Protein AF-A0A075I8C9-F1 (afdb_monomer)

Sequence (90 aa):
MEFSIISEMFEMMEKTTKRIELTNILVELLKTPKKIIPNVVYLLQGIIRPNFEGVELGIAEKLAIRAISKSAGLPIKKLKMIIERVVIWV

Organism: NCBI:txid1456378

Secondary structure (DSSP, 8-state):
--HHHHHHHHHHHHH---HHHHHHHHHHHHTS-TTTHHHHHHHHTT-SS-GGGT------HHHHHHHHHHHHT--HHHHHHHHHHH----

pLDDT: mean 85.61, std 11.2, range [37.03, 96.38]

Solvent-accessible surface area (backbone atoms only — not comparable to full-atom values): 5680 Å² total; per-residue (Å²): 134,64,68,67,61,56,53,52,50,50,54,54,46,74,74,51,89,50,68,68,60,46,48,52,54,48,55,59,62,65,70,47,60,80,89,52,39,65,58,54,58,27,53,76,70,76,36,87,53,63,77,91,73,71,65,70,91,81,74,52,67,74,56,52,50,50,52,50,23,64,76,71,74,43,59,60,72,62,50,50,59,49,53,74,71,58,76,82,82,128

Radius of gyration: 16.13 Å; Cα contacts (8 Å, |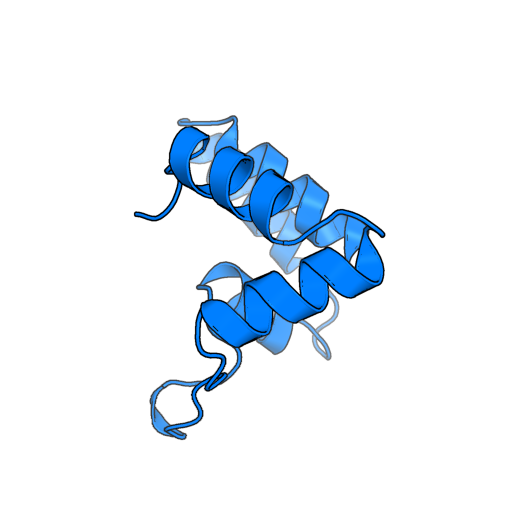Δi|>4): 35; chains: 1; bounding box: 41×30×36 Å

Mean predicted aligned error: 6.61 Å

Foldseek 3Di:
DDVVLLVVLVVVLVVDPDPVSNVVSVVVQCVDDPVCNVCSVQVVVVHRDDVVVVDDPPDDPVNVLVVCCVVVVHDSVVSVVVCVVVPPDD

InterPro domains:
  IPR012308 D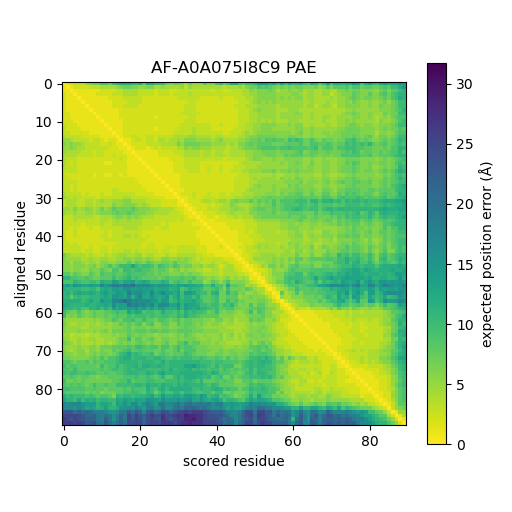NA ligase, ATP-dependent, N-terminal [PF04675] (3-80)
  IPR036599 DNA ligase, ATP-dependent, N-terminal domain superfamily [G3DSA:1.10.3260.10] (1-86)
  IPR036599 DNA ligase, ATP-dependent, N-terminal domain superfamily [SSF117018] (2-83)

Structure (mmCIF, N/CA/C/O backbone):
data_AF-A0A075I8C9-F1
#
_entry.id   AF-A0A075I8C9-F1
#
loop_
_atom_site.group_PDB
_atom_site.id
_atom_site.type_symbol
_atom_site.label_atom_id
_atom_site.label_alt_id
_atom_site.label_comp_id
_atom_site.label_asym_id
_atom_site.label_entity_id
_atom_site.label_seq_id
_atom_site.pdbx_PDB_ins_code
_a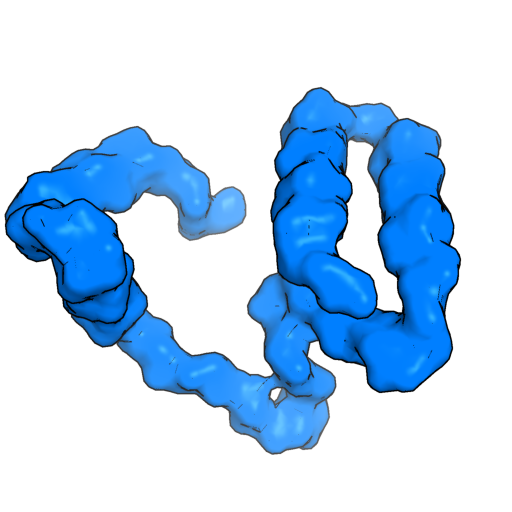tom_site.Cartn_x
_atom_site.Cartn_y
_atom_site.Cartn_z
_atom_site.occupancy
_atom_site.B_iso_or_equiv
_atom_site.auth_seq_id
_atom_site.auth_comp_id
_atom_site.auth_asym_id
_atom_site.auth_atom_id
_atom_site.pdbx_PDB_model_num
ATOM 1 N N . MET A 1 1 ? -13.970 8.175 -5.776 1.00 80.25 1 MET A N 1
ATOM 2 C CA . MET A 1 1 ? -12.903 8.260 -4.765 1.00 80.25 1 MET A CA 1
ATOM 3 C C . MET A 1 1 ? -11.615 8.482 -5.512 1.00 80.25 1 MET A C 1
ATOM 5 O O . MET A 1 1 ? -11.404 7.814 -6.519 1.00 80.25 1 MET A O 1
ATOM 9 N N . GLU A 1 2 ? -10.832 9.455 -5.077 1.00 88.19 2 GLU A N 1
ATOM 10 C CA . GLU A 1 2 ? -9.524 9.734 -5.659 1.00 88.19 2 GLU A CA 1
ATOM 11 C C . GLU A 1 2 ? -8.492 8.742 -5.122 1.00 88.19 2 GLU A C 1
ATOM 13 O O . GLU A 1 2 ? -8.609 8.268 -3.992 1.00 88.19 2 GLU A O 1
ATOM 18 N N . PHE A 1 3 ? -7.491 8.409 -5.938 1.00 88.44 3 PHE A N 1
ATOM 19 C CA . PHE A 1 3 ? -6.430 7.486 -5.531 1.00 88.44 3 PHE A CA 1
ATOM 20 C C . PHE A 1 3 ? -5.540 8.072 -4.421 1.00 88.44 3 PHE A C 1
ATOM 22 O O . PHE A 1 3 ? -5.040 7.317 -3.593 1.00 88.44 3 PHE A O 1
ATOM 29 N N . SER A 1 4 ? -5.414 9.404 -4.362 1.00 91.81 4 SER A N 1
ATOM 30 C CA . SER A 1 4 ? -4.713 10.157 -3.306 1.00 91.81 4 SER A CA 1
ATOM 31 C C . SER A 1 4 ? -5.150 9.738 -1.900 1.00 91.81 4 SER A C 1
ATOM 33 O O . SER A 1 4 ? -4.314 9.461 -1.045 1.00 91.81 4 SER A O 1
ATOM 35 N N . ILE A 1 5 ? -6.460 9.584 -1.696 1.00 90.69 5 ILE A N 1
ATOM 36 C CA . ILE A 1 5 ? -7.034 9.176 -0.409 1.00 90.69 5 ILE A CA 1
ATOM 37 C C . ILE A 1 5 ? -6.523 7.784 -0.013 1.00 90.69 5 ILE A C 1
ATOM 39 O O . ILE A 1 5 ? -6.151 7.558 1.131 1.00 90.69 5 ILE A O 1
ATOM 43 N N . ILE A 1 6 ? -6.461 6.843 -0.959 1.00 91.12 6 ILE A N 1
ATOM 44 C CA . ILE A 1 6 ? -5.978 5.482 -0.687 1.00 91.12 6 ILE A CA 1
ATOM 45 C C . ILE A 1 6 ? -4.485 5.507 -0.338 1.00 91.12 6 ILE A C 1
ATOM 47 O O . ILE A 1 6 ? -4.079 4.859 0.625 1.00 91.12 6 ILE A O 1
ATOM 51 N N . SER A 1 7 ? -3.677 6.272 -1.081 1.00 92.00 7 SER A N 1
ATOM 52 C CA . SER A 1 7 ? -2.241 6.382 -0.802 1.00 92.00 7 SER A CA 1
ATOM 53 C C . SER A 1 7 ? -1.948 6.991 0.568 1.00 92.00 7 SER A C 1
ATOM 55 O O . SER A 1 7 ? -1.080 6.487 1.273 1.00 92.00 7 SER A O 1
ATOM 57 N N . GLU A 1 8 ? -2.701 8.014 0.981 1.00 93.31 8 GLU A N 1
ATOM 58 C CA . GLU A 1 8 ? -2.559 8.619 2.311 1.00 93.31 8 GLU A CA 1
ATOM 59 C C . GLU A 1 8 ? -2.899 7.615 3.416 1.00 93.31 8 GLU A C 1
ATOM 61 O O . GLU A 1 8 ? -2.189 7.507 4.415 1.00 93.31 8 GLU A O 1
ATOM 66 N N . MET A 1 9 ? -3.952 6.818 3.223 1.00 92.62 9 MET A N 1
ATOM 67 C CA . MET A 1 9 ? -4.327 5.789 4.189 1.00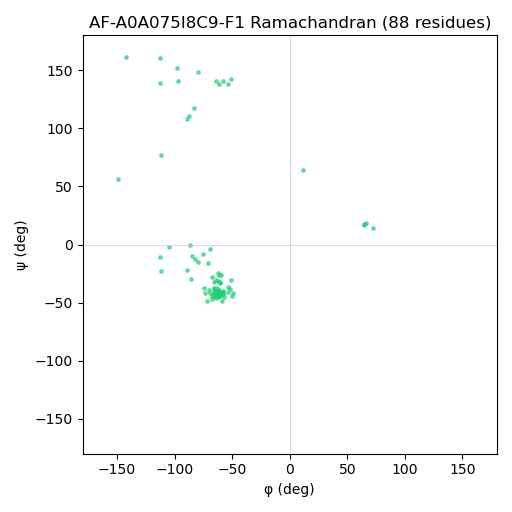 92.62 9 MET A CA 1
ATOM 68 C C . MET A 1 9 ? -3.283 4.676 4.295 1.00 92.62 9 MET A C 1
ATOM 70 O O . MET A 1 9 ? -3.012 4.219 5.404 1.00 92.62 9 MET A O 1
ATOM 74 N N . PHE A 1 10 ? -2.670 4.258 3.184 1.00 92.19 10 PHE A N 1
ATOM 75 C CA . PHE A 1 10 ? -1.567 3.290 3.212 1.00 92.19 10 PHE A CA 1
ATOM 76 C C . PHE A 1 10 ? -0.346 3.849 3.946 1.00 92.19 10 PHE A C 1
ATOM 78 O O . PHE A 1 10 ? 0.206 3.166 4.804 1.00 92.19 10 PHE A O 1
ATOM 85 N N . GLU A 1 11 ? 0.005 5.114 3.717 1.00 93.25 11 GLU A N 1
ATOM 86 C CA . GLU A 1 11 ? 1.082 5.779 4.454 1.00 93.25 11 GLU A CA 1
ATOM 87 C C . GLU A 1 11 ? 0.787 5.852 5.966 1.00 93.25 11 GLU A C 1
ATOM 89 O O . GLU A 1 11 ? 1.673 5.643 6.797 1.00 93.25 11 GLU A O 1
ATOM 94 N N . MET A 1 12 ? -0.466 6.113 6.356 1.00 93.94 12 MET A N 1
ATOM 95 C CA . MET A 1 12 ? -0.876 6.072 7.765 1.00 93.94 12 MET A CA 1
ATOM 96 C C . MET A 1 12 ? -0.761 4.663 8.362 1.00 93.94 12 MET A C 1
ATOM 98 O O . MET A 1 12 ? -0.334 4.530 9.509 1.00 93.94 12 MET A O 1
ATOM 102 N N . MET A 1 13 ? -1.123 3.621 7.603 1.00 92.94 13 MET A N 1
ATOM 103 C CA . MET A 1 13 ? -0.981 2.227 8.039 1.00 92.94 13 MET A CA 1
ATOM 104 C C .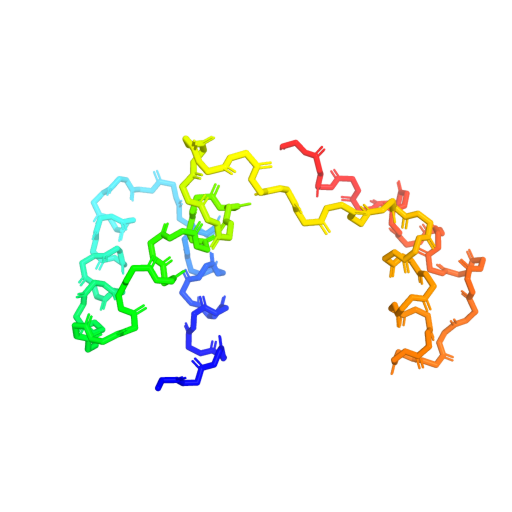 MET A 1 13 ? 0.487 1.848 8.249 1.00 92.94 13 MET A C 1
ATOM 106 O O . MET A 1 13 ? 0.795 1.213 9.251 1.00 92.94 13 MET A O 1
ATOM 110 N N . GLU A 1 14 ? 1.395 2.273 7.365 1.00 91.44 14 GLU A N 1
ATOM 111 C CA . GLU A 1 14 ? 2.837 2.011 7.497 1.00 91.44 14 GLU A CA 1
ATOM 112 C C . GLU A 1 14 ? 3.459 2.684 8.730 1.00 91.44 14 GLU A C 1
ATOM 114 O O . GLU A 1 14 ? 4.407 2.167 9.322 1.00 91.44 14 GLU A O 1
ATOM 119 N N . LYS A 1 15 ? 2.920 3.833 9.154 1.00 94.62 15 LYS A N 1
ATOM 120 C CA . LYS A 1 15 ? 3.433 4.598 10.303 1.00 94.62 15 LYS A CA 1
ATOM 121 C C . LYS A 1 15 ? 3.005 4.050 11.664 1.00 94.62 15 LYS A C 1
ATOM 123 O O . LYS A 1 15 ? 3.585 4.454 12.674 1.00 94.62 15 LYS A O 1
ATOM 128 N N . THR A 1 16 ? 2.007 3.168 11.730 1.00 92.38 16 THR A N 1
ATOM 129 C CA . THR A 1 16 ? 1.518 2.611 12.998 1.00 92.38 16 THR A CA 1
ATOM 130 C C . THR A 1 16 ? 1.805 1.120 13.119 1.00 92.38 16 THR A C 1
ATOM 132 O O . THR A 1 16 ? 1.621 0.336 12.198 1.00 92.38 16 THR A O 1
ATOM 135 N N . THR A 1 17 ? 2.209 0.699 14.314 1.00 92.62 17 THR A N 1
ATOM 136 C CA . THR A 1 17 ? 2.320 -0.719 14.693 1.00 92.62 17 THR A CA 1
ATOM 137 C C . THR A 1 17 ? 1.184 -1.152 15.624 1.00 92.62 17 THR A C 1
ATOM 139 O O . THR A 1 17 ? 1.086 -2.318 16.010 1.00 92.62 17 THR A O 1
ATOM 142 N N . LYS A 1 18 ? 0.294 -0.223 16.010 1.00 95.50 18 LYS A N 1
ATOM 143 C CA . LYS A 1 18 ? -0.795 -0.488 16.954 1.00 95.50 18 LYS A CA 1
ATOM 144 C C . LYS A 1 18 ? -1.979 -1.113 16.228 1.00 95.50 18 LYS A C 1
ATOM 146 O O . LYS A 1 18 ? -2.649 -0.471 15.425 1.00 95.50 18 LYS A O 1
ATOM 151 N N . ARG A 1 19 ? -2.325 -2.344 16.610 1.00 93.94 19 ARG A N 1
ATOM 152 C CA . ARG A 1 19 ? -3.434 -3.106 16.009 1.00 93.94 19 ARG A CA 1
ATOM 153 C C . ARG A 1 19 ? -4.773 -2.358 15.997 1.00 93.94 19 ARG A C 1
ATOM 155 O O . ARG A 1 19 ? -5.499 -2.436 15.010 1.00 93.94 19 ARG A O 1
ATOM 162 N N . ILE A 1 20 ? -5.109 -1.650 17.078 1.00 96.38 20 ILE A N 1
ATOM 163 C CA . ILE A 1 20 ? -6.375 -0.900 17.191 1.00 96.38 20 ILE A CA 1
ATOM 164 C C . ILE A 1 20 ? -6.396 0.271 16.207 1.00 96.38 20 ILE A C 1
ATOM 166 O O . ILE A 1 20 ? -7.385 0.478 15.514 1.00 96.38 20 ILE A O 1
ATOM 170 N N . GLU A 1 21 ? -5.294 1.009 16.116 1.00 94.75 21 GLU A N 1
ATOM 171 C CA . GLU A 1 21 ? -5.172 2.151 15.211 1.00 94.75 21 GLU A CA 1
ATOM 172 C C . GLU A 1 21 ? -5.250 1.702 13.752 1.00 94.75 21 GLU A C 1
ATOM 174 O O . GLU A 1 21 ? -6.047 2.236 12.988 1.00 94.75 21 GLU A O 1
ATOM 179 N N . LEU A 1 22 ? -4.532 0.634 13.400 1.00 94.50 22 LEU A N 1
ATOM 180 C CA . LEU A 1 22 ? -4.601 0.025 12.074 1.00 94.50 22 LEU A CA 1
ATOM 181 C C . LEU A 1 22 ? -6.0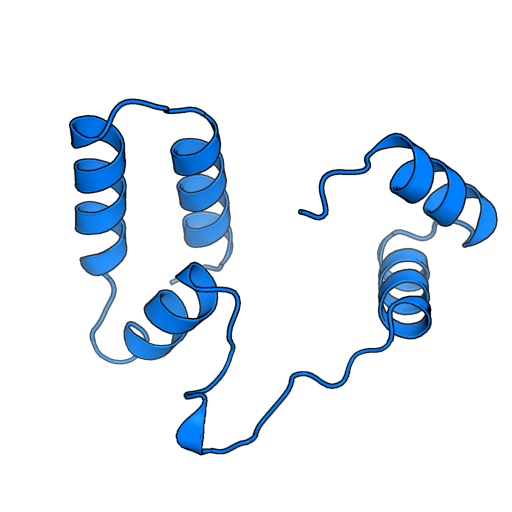24 -0.443 11.732 1.00 94.50 22 LEU A C 1
ATOM 183 O O . LEU A 1 22 ? -6.507 -0.219 10.624 1.00 94.50 22 LEU A O 1
ATOM 187 N N . THR A 1 23 ? -6.735 -1.028 12.702 1.00 94.25 23 THR A N 1
ATOM 188 C CA . THR A 1 23 ? -8.145 -1.419 12.532 1.00 94.25 23 THR A CA 1
ATOM 189 C C . THR A 1 23 ? -9.033 -0.203 12.270 1.00 94.25 23 THR A C 1
ATOM 191 O O . THR A 1 23 ? -9.888 -0.259 11.391 1.00 94.25 23 THR A O 1
ATOM 194 N N . ASN A 1 24 ? -8.819 0.912 12.973 1.00 95.69 24 ASN A N 1
ATOM 195 C CA . ASN A 1 24 ? -9.584 2.139 12.750 1.00 95.69 24 ASN A CA 1
ATOM 196 C C . ASN A 1 24 ? -9.353 2.704 11.343 1.00 95.69 24 ASN A C 1
ATOM 198 O O . ASN A 1 24 ? -10.317 3.076 10.675 1.00 95.69 24 ASN A O 1
ATOM 202 N N . ILE A 1 25 ? -8.102 2.708 10.868 1.00 94.62 25 ILE A N 1
ATOM 203 C CA . ILE A 1 25 ? -7.771 3.140 9.502 1.00 94.62 25 ILE A CA 1
ATOM 204 C C . ILE A 1 25 ? -8.463 2.224 8.478 1.00 94.62 25 ILE A C 1
ATOM 206 O O . ILE A 1 25 ? -9.077 2.709 7.530 1.00 94.62 25 ILE A O 1
ATOM 210 N N . LEU A 1 26 ? -8.443 0.903 8.684 1.00 92.88 26 LEU A N 1
ATOM 211 C CA . LEU A 1 26 ? -9.141 -0.051 7.813 1.00 92.88 26 LEU A CA 1
ATOM 212 C C . LEU A 1 26 ? -10.657 0.173 7.781 1.00 92.88 26 LEU A C 1
ATOM 214 O O . LEU A 1 26 ? -11.256 0.153 6.708 1.00 92.88 26 LEU A O 1
ATOM 218 N N . VAL A 1 27 ? -11.287 0.392 8.937 1.00 94.38 27 VAL A N 1
ATOM 219 C CA . VAL A 1 27 ? -12.729 0.666 9.015 1.00 94.38 27 VAL A CA 1
ATOM 220 C C . VAL A 1 27 ? -13.079 1.926 8.229 1.00 94.38 27 VAL A C 1
ATOM 222 O O . VAL A 1 27 ? -14.072 1.929 7.502 1.00 94.38 27 VAL A O 1
ATOM 225 N N . GLU A 1 28 ? -12.255 2.970 8.325 1.00 93.06 28 GLU A N 1
ATOM 226 C CA . GLU A 1 28 ? -12.454 4.198 7.559 1.00 93.06 28 GLU A CA 1
ATOM 227 C C . GLU A 1 28 ? -12.326 3.946 6.049 1.00 93.06 28 GLU A C 1
ATOM 229 O O . GLU A 1 28 ? -13.176 4.387 5.276 1.00 93.06 28 GLU A O 1
ATOM 234 N N . LEU A 1 29 ? -11.344 3.140 5.628 1.00 91.94 29 LEU A N 1
ATOM 235 C CA . LEU A 1 29 ? -11.131 2.800 4.219 1.00 91.94 29 LEU A CA 1
ATOM 236 C C . LEU A 1 29 ? -12.335 2.033 3.659 1.00 91.94 29 LEU A C 1
ATOM 238 O O . LEU A 1 29 ? -12.751 2.245 2.521 1.00 91.94 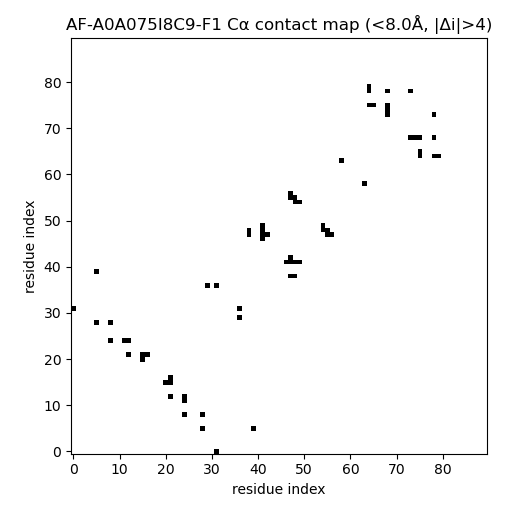29 LEU A O 1
ATOM 242 N N . LEU A 1 30 ? -12.940 1.159 4.462 1.00 90.62 30 LEU A N 1
ATOM 243 C CA . LEU A 1 30 ? -14.085 0.341 4.062 1.00 90.62 30 LEU A CA 1
ATOM 244 C C . LEU A 1 30 ? -15.415 1.111 3.998 1.00 90.62 30 LEU A C 1
ATOM 246 O O . LEU A 1 30 ? -16.379 0.583 3.447 1.00 90.62 30 LEU A O 1
ATOM 250 N N . LYS A 1 31 ? -15.483 2.374 4.448 1.00 91.19 31 LYS A N 1
ATOM 251 C CA . LYS A 1 31 ? -16.646 3.260 4.196 1.00 91.19 31 LYS A CA 1
ATOM 252 C C . LYS A 1 31 ? -16.786 3.676 2.726 1.00 91.19 31 LYS A C 1
ATOM 254 O O . LYS A 1 31 ? -17.750 4.339 2.341 1.00 91.19 31 LYS A O 1
ATOM 259 N N . THR A 1 32 ? -15.830 3.275 1.898 1.00 89.75 32 THR A N 1
ATOM 260 C CA . THR A 1 32 ? -15.820 3.443 0.450 1.00 89.75 32 THR A CA 1
ATOM 261 C C . THR A 1 32 ? -17.122 2.949 -0.221 1.00 89.75 32 THR A C 1
ATOM 263 O O . THR A 1 32 ? -17.666 1.907 0.155 1.00 89.75 32 THR A O 1
ATOM 266 N N . PRO A 1 33 ? -17.625 3.631 -1.274 1.00 90.88 33 PRO A N 1
ATOM 267 C CA . PRO A 1 33 ? -18.817 3.205 -2.006 1.00 90.88 33 PRO A CA 1
ATOM 268 C C . PRO A 1 33 ? -18.753 1.754 -2.510 1.00 90.88 33 PRO A C 1
ATOM 270 O O . PRO A 1 33 ? -17.767 1.331 -3.118 1.00 90.88 33 PRO A O 1
ATOM 273 N N . LYS A 1 34 ? -19.869 1.022 -2.379 1.00 89.38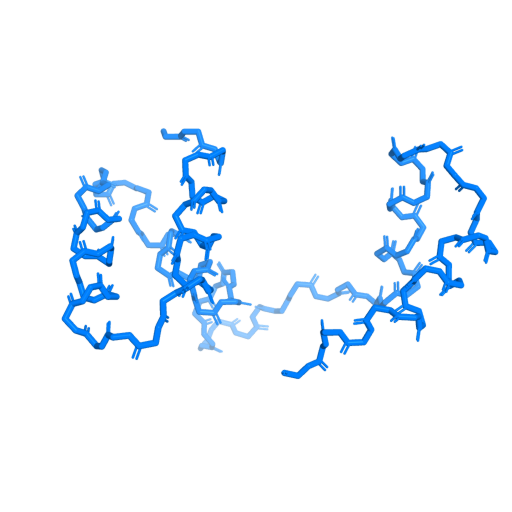 34 LYS A N 1
ATOM 274 C CA . LYS A 1 34 ? -19.996 -0.403 -2.760 1.00 89.38 34 LYS A CA 1
ATOM 275 C C . LYS A 1 34 ? -19.521 -0.734 -4.179 1.00 89.38 34 LYS A C 1
ATOM 277 O O . LYS A 1 34 ? -19.054 -1.836 -4.425 1.00 89.38 34 LYS A O 1
ATOM 282 N N . LYS A 1 35 ? -19.630 0.209 -5.119 1.00 91.69 35 LYS A N 1
ATOM 283 C CA . LYS A 1 35 ? -19.212 0.002 -6.514 1.00 91.69 35 LYS A CA 1
ATOM 284 C C . LYS A 1 35 ? -17.698 -0.189 -6.663 1.00 91.69 35 LYS A C 1
ATOM 286 O O . LYS A 1 35 ? -17.270 -0.884 -7.574 1.00 91.69 35 LYS A O 1
ATOM 291 N N . ILE A 1 36 ? -16.900 0.450 -5.807 1.00 90.94 36 ILE A N 1
ATOM 292 C CA . ILE A 1 36 ? -15.434 0.465 -5.926 1.00 90.94 36 ILE A CA 1
ATOM 293 C C . ILE A 1 36 ? -14.738 -0.302 -4.796 1.00 90.94 36 ILE A C 1
ATOM 295 O O . ILE A 1 36 ? -13.547 -0.578 -4.908 1.00 90.94 36 ILE A O 1
ATOM 299 N N . ILE A 1 37 ? -15.474 -0.696 -3.748 1.00 91.06 37 ILE A N 1
ATOM 300 C CA . ILE A 1 37 ? -14.925 -1.434 -2.606 1.00 91.06 37 ILE A CA 1
ATOM 301 C C . ILE A 1 37 ? -14.162 -2.717 -2.986 1.00 91.06 37 ILE A C 1
ATOM 303 O O . ILE A 1 37 ? -13.119 -2.942 -2.377 1.00 91.06 37 ILE A O 1
ATOM 307 N N . PRO A 1 38 ? -14.552 -3.518 -4.010 1.00 89.88 38 PRO A N 1
ATOM 308 C CA . PRO A 1 38 ? -13.777 -4.707 -4.367 1.00 89.88 38 PRO A CA 1
ATOM 309 C C . PRO A 1 38 ? -12.366 -4.339 -4.833 1.00 89.88 38 PRO A C 1
ATOM 311 O O . PRO A 1 38 ? -11.393 -4.943 -4.398 1.00 89.88 38 PRO A O 1
ATOM 314 N N . ASN A 1 39 ? -12.239 -3.285 -5.646 1.00 89.38 39 ASN A N 1
ATOM 315 C CA . ASN A 1 39 ? -10.945 -2.822 -6.147 1.00 89.38 39 ASN A CA 1
ATOM 316 C C . ASN A 1 39 ? -10.055 -2.310 -5.010 1.00 89.38 39 ASN A C 1
ATOM 318 O O . ASN A 1 39 ? -8.861 -2.581 -5.009 1.00 89.38 39 ASN A O 1
ATOM 322 N N . VAL A 1 40 ? -10.632 -1.595 -4.039 1.00 90.94 40 VAL A N 1
ATOM 323 C CA . VAL A 1 40 ? -9.890 -1.104 -2.867 1.00 90.94 40 VAL A CA 1
ATOM 324 C C . VAL A 1 40 ? -9.382 -2.265 -2.012 1.00 90.94 40 VAL A C 1
ATOM 326 O O . VAL A 1 40 ? -8.228 -2.260 -1.599 1.00 90.94 40 VAL A O 1
ATOM 329 N N . VAL A 1 41 ? -10.212 -3.289 -1.800 1.00 91.06 41 VAL A N 1
ATOM 330 C CA . VAL A 1 41 ? -9.838 -4.488 -1.036 1.00 91.06 41 VAL A CA 1
ATOM 331 C C . VAL A 1 41 ? -8.749 -5.299 -1.743 1.00 91.06 41 VAL A C 1
ATOM 333 O O . VAL A 1 41 ? -7.859 -5.822 -1.074 1.00 91.06 41 VAL A O 1
ATOM 336 N N . TYR A 1 42 ? -8.786 -5.399 -3.074 1.00 90.19 42 TYR A N 1
ATOM 337 C CA . TYR A 1 42 ? -7.714 -6.048 -3.833 1.00 90.19 42 TYR A CA 1
ATOM 338 C C . TYR A 1 42 ? -6.413 -5.244 -3.767 1.00 90.19 42 TYR A C 1
ATOM 340 O O . TYR A 1 42 ? -5.376 -5.811 -3.426 1.00 90.19 42 TYR A O 1
ATOM 348 N N . LEU A 1 43 ? -6.477 -3.924 -3.975 1.00 89.88 43 LEU A N 1
ATOM 349 C CA . LEU A 1 43 ? -5.313 -3.039 -3.872 1.00 89.88 43 LEU A CA 1
ATOM 350 C C . LEU A 1 43 ? -4.651 -3.109 -2.492 1.00 89.88 43 LEU A C 1
ATOM 352 O O . LEU A 1 43 ? -3.429 -3.160 -2.417 1.00 89.88 43 LEU A O 1
ATOM 356 N N . LEU A 1 44 ? -5.443 -3.176 -1.416 1.00 89.94 44 LEU A N 1
ATOM 357 C CA . LEU A 1 44 ? -4.941 -3.351 -0.049 1.00 89.94 44 LEU A CA 1
ATOM 358 C C . LEU A 1 44 ? -4.149 -4.658 0.130 1.00 89.94 44 LEU A C 1
ATOM 360 O O . LEU A 1 44 ? -3.211 -4.716 0.914 1.00 89.94 44 LEU A O 1
ATOM 364 N N . GLN A 1 45 ? -4.511 -5.707 -0.604 1.00 87.50 45 GLN A N 1
ATOM 365 C CA . GLN A 1 45 ? -3.805 -6.990 -0.600 1.00 87.50 45 GLN A CA 1
ATOM 366 C C . GLN A 1 45 ? -2.634 -7.036 -1.597 1.00 87.50 45 GLN A C 1
ATOM 368 O O . GLN A 1 45 ? -1.980 -8.069 -1.713 1.00 87.50 45 GLN A O 1
ATOM 373 N N . GLY A 1 46 ? -2.384 -5.960 -2.350 1.00 86.25 46 GLY A N 1
ATOM 374 C CA . GLY A 1 46 ? -1.372 -5.934 -3.408 1.00 86.25 46 GLY A CA 1
ATOM 375 C C . GLY A 1 46 ? -1.749 -6.734 -4.661 1.00 86.25 46 GLY A C 1
ATOM 376 O O . GLY A 1 46 ? -0.896 -6.984 -5.509 1.00 86.25 46 GLY A O 1
ATOM 377 N N . ILE A 1 47 ? -3.019 -7.125 -4.803 1.00 85.50 47 ILE A N 1
ATOM 378 C CA . ILE A 1 47 ? -3.542 -7.848 -5.969 1.00 85.50 47 ILE A CA 1
ATOM 379 C C . ILE A 1 47 ? -4.529 -6.966 -6.737 1.00 85.50 47 ILE A C 1
ATOM 381 O O . ILE A 1 47 ? -5.042 -5.975 -6.231 1.00 85.50 47 ILE A O 1
ATOM 385 N N . ILE A 1 48 ? -4.793 -7.289 -8.000 1.00 83.81 48 ILE A N 1
ATOM 386 C CA . ILE A 1 48 ? -5.691 -6.482 -8.856 1.00 83.81 48 ILE A CA 1
ATOM 387 C C . ILE A 1 48 ? -6.979 -7.242 -9.177 1.00 83.81 48 ILE A C 1
ATOM 389 O O . ILE A 1 48 ? -8.017 -6.646 -9.472 1.00 83.81 48 ILE A O 1
ATOM 393 N N . ARG A 1 49 ? -6.920 -8.569 -9.093 1.00 80.75 49 ARG A N 1
ATOM 394 C CA . ARG A 1 49 ? -8.017 -9.493 -9.354 1.00 80.75 49 ARG A CA 1
ATOM 395 C C . ARG A 1 49 ? -7.964 -10.652 -8.359 1.00 80.75 49 ARG A C 1
ATOM 397 O O . ARG A 1 49 ? -6.916 -10.880 -7.754 1.00 80.75 49 ARG A O 1
ATOM 404 N N . PRO A 1 50 ? -9.076 -11.380 -8.181 1.00 82.12 50 PRO A N 1
ATOM 405 C CA . PRO A 1 50 ? -9.067 -12.613 -7.412 1.00 82.12 50 PRO A CA 1
ATOM 406 C C . PRO A 1 50 ? -8.082 -13.645 -7.978 1.00 82.12 50 PRO A C 1
ATOM 408 O O . PRO A 1 50 ? -8.036 -13.870 -9.187 1.00 82.12 50 PRO A O 1
ATOM 411 N N . ASN A 1 51 ? -7.380 -14.359 -7.096 1.00 76.88 51 ASN A N 1
ATOM 412 C CA . ASN A 1 51 ? -6.392 -15.374 -7.488 1.00 76.88 51 ASN A CA 1
ATOM 413 C C . ASN A 1 51 ? -6.982 -16.517 -8.336 1.00 76.88 51 ASN A C 1
ATOM 415 O O . ASN A 1 51 ? -6.269 -17.120 -9.131 1.00 76.88 51 ASN A O 1
ATOM 419 N N . PHE A 1 52 ? -8.280 -16.814 -8.198 1.00 81.62 52 PHE A N 1
ATOM 420 C CA . PHE A 1 52 ? -8.936 -17.872 -8.975 1.00 81.62 52 PHE A CA 1
ATOM 421 C C . PHE A 1 52 ? -9.118 -17.519 -10.460 1.00 81.62 52 PHE A C 1
ATOM 423 O O . PHE A 1 52 ? -9.375 -18.413 -11.260 1.00 81.62 52 PHE A O 1
ATOM 430 N N . GLU A 1 53 ? -8.992 -16.243 -10.841 1.00 79.62 53 GLU A N 1
ATOM 431 C CA . GLU A 1 53 ? -9.071 -15.815 -12.244 1.00 79.62 53 GLU A CA 1
ATOM 432 C C . GLU A 1 53 ? -7.734 -15.995 -12.983 1.00 79.62 53 GLU A C 1
ATOM 434 O O . GLU A 1 53 ? -7.697 -15.889 -14.206 1.00 79.62 53 GLU A O 1
ATOM 439 N N . GLY A 1 54 ? -6.633 -16.259 -12.265 1.00 70.06 54 GLY A N 1
ATOM 440 C CA . GLY A 1 54 ? -5.302 -16.437 -12.859 1.00 70.06 54 GLY A CA 1
ATOM 441 C C . GLY A 1 54 ? -4.739 -15.182 -13.541 1.00 70.06 54 GLY A C 1
ATOM 442 O O . GLY A 1 54 ? -3.816 -15.281 -14.345 1.00 70.06 54 GLY A O 1
ATOM 443 N N . VAL A 1 55 ? -5.302 -14.001 -13.257 1.00 73.38 55 VAL A N 1
ATOM 444 C CA . VAL A 1 55 ? -4.874 -12.730 -13.852 1.00 73.38 55 VAL A CA 1
ATOM 445 C C . VAL A 1 55 ? -3.775 -12.107 -12.999 1.00 73.38 55 VAL A C 1
ATOM 447 O O . VAL A 1 55 ? -4.036 -11.562 -11.927 1.00 73.38 55 VAL A O 1
ATOM 450 N N . GLU A 1 56 ? -2.551 -12.129 -13.515 1.00 71.00 56 GLU A N 1
ATOM 451 C CA . GLU A 1 56 ? -1.426 -11.378 -12.962 1.00 71.00 56 GLU A CA 1
ATOM 452 C C . GLU A 1 56 ? -1.220 -10.065 -13.723 1.00 71.00 56 GLU A C 1
ATOM 454 O O . GLU A 1 56 ? -1.510 -9.958 -14.915 1.00 71.00 56 GLU A O 1
ATOM 459 N N . LEU A 1 57 ? -0.671 -9.050 -13.047 1.00 71.00 57 LEU A N 1
ATOM 460 C CA . LEU A 1 57 ? -0.347 -7.766 -13.679 1.00 71.00 57 LEU A CA 1
ATOM 461 C C . LEU A 1 57 ? 0.696 -7.926 -14.805 1.00 71.00 57 LEU A C 1
ATOM 463 O O . LEU A 1 57 ? 0.733 -7.115 -15.727 1.00 71.00 57 LEU A O 1
ATOM 467 N N . GLY A 1 58 ? 1.543 -8.964 -14.738 1.00 72.50 58 GLY A N 1
ATOM 468 C CA . GLY A 1 58 ? 2.475 -9.339 -15.807 1.00 72.50 58 GLY A CA 1
ATOM 469 C C . GLY A 1 58 ? 3.564 -8.302 -16.113 1.00 72.50 58 GLY A C 1
ATOM 470 O O . GLY A 1 58 ? 4.177 -8.341 -17.180 1.00 72.50 58 GLY A O 1
ATOM 471 N N . ILE A 1 59 ? 3.816 -7.348 -15.210 1.00 78.00 59 ILE A N 1
ATOM 472 C CA . ILE A 1 59 ? 4.824 -6.303 -15.415 1.00 78.00 59 ILE A CA 1
ATOM 473 C C . ILE A 1 59 ? 6.183 -6.808 -14.938 1.00 78.00 59 ILE A C 1
ATOM 475 O O . ILE A 1 59 ? 6.439 -6.929 -13.743 1.00 78.00 59 ILE A O 1
ATOM 479 N N . ALA A 1 60 ? 7.094 -7.034 -15.884 1.00 82.62 60 ALA A N 1
ATOM 480 C CA . ALA A 1 60 ? 8.497 -7.254 -15.561 1.00 82.62 60 ALA A CA 1
ATOM 481 C C . ALA A 1 60 ? 9.106 -5.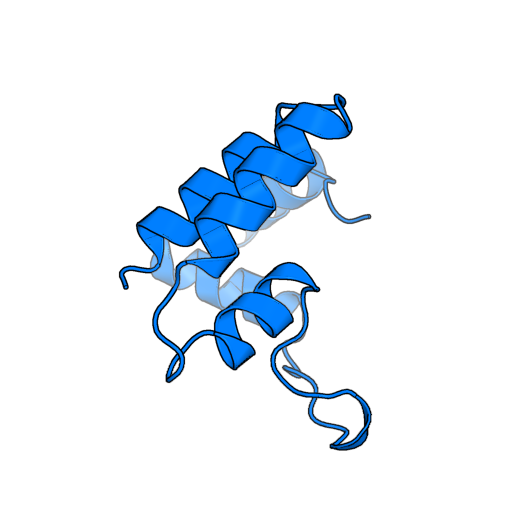991 -14.924 1.00 82.62 60 ALA A C 1
ATOM 483 O O . ALA A 1 60 ? 8.884 -4.879 -15.406 1.00 82.62 60 ALA A O 1
ATOM 484 N N . GLU A 1 61 ? 9.962 -6.157 -13.917 1.00 79.12 61 GLU A N 1
ATOM 485 C CA . GLU A 1 61 ? 10.633 -5.059 -13.201 1.00 79.12 61 GLU A CA 1
ATOM 486 C C . GLU A 1 61 ? 11.286 -4.034 -14.154 1.00 79.12 61 GLU A C 1
ATOM 488 O O . GLU A 1 61 ? 11.126 -2.821 -14.017 1.00 79.12 61 GLU A O 1
ATOM 493 N N . LYS A 1 62 ? 11.943 -4.511 -15.223 1.00 83.88 62 LYS A N 1
ATOM 494 C CA . LYS A 1 62 ? 12.550 -3.647 -16.253 1.00 83.88 62 LYS A CA 1
ATOM 495 C C . LYS A 1 62 ? 11.532 -2.754 -16.974 1.00 83.88 62 LYS A C 1
ATOM 497 O O . LYS A 1 62 ? 11.894 -1.650 -17.383 1.00 83.88 62 LYS A O 1
ATOM 502 N N . LEU A 1 63 ? 10.297 -3.220 -17.169 1.00 86.62 63 LEU A N 1
ATOM 503 C CA . LEU A 1 63 ? 9.220 -2.431 -17.773 1.00 86.62 63 LEU A CA 1
ATOM 504 C C . LEU A 1 63 ? 8.708 -1.372 -16.794 1.00 86.62 63 LEU A C 1
ATOM 506 O O . LEU A 1 63 ? 8.556 -0.221 -17.202 1.00 86.62 63 LEU A O 1
ATOM 510 N N . ALA A 1 64 ? 8.545 -1.719 -15.514 1.00 86.06 64 ALA A N 1
ATOM 511 C CA . ALA A 1 64 ? 8.173 -0.763 -14.469 1.00 86.06 64 ALA A CA 1
ATOM 512 C C . ALA A 1 64 ? 9.202 0.375 -14.353 1.00 86.06 64 ALA A C 1
ATOM 514 O O . ALA A 1 64 ? 8.849 1.550 -14.439 1.00 86.06 64 ALA A O 1
ATOM 515 N N . ILE A 1 65 ? 10.495 0.040 -14.284 1.00 87.62 65 ILE A N 1
ATOM 516 C CA . ILE A 1 65 ? 11.600 1.015 -14.234 1.00 87.62 65 ILE A CA 1
ATOM 517 C C . ILE A 1 65 ? 11.576 1.944 -15.457 1.00 87.62 65 ILE A C 1
ATOM 519 O O . ILE A 1 65 ? 11.775 3.153 -15.328 1.00 87.62 65 ILE A O 1
ATOM 523 N N . ARG A 1 66 ? 11.326 1.408 -16.659 1.00 88.94 66 ARG A N 1
ATOM 524 C CA . ARG A 1 66 ? 11.218 2.223 -17.883 1.00 88.94 66 ARG A CA 1
ATOM 525 C C . ARG A 1 66 ? 10.016 3.164 -17.844 1.00 88.94 66 ARG A C 1
ATOM 527 O O . ARG A 1 66 ? 10.154 4.314 -18.252 1.00 88.94 66 ARG A O 1
ATOM 534 N N . ALA A 1 67 ? 8.868 2.700 -17.354 1.00 89.50 67 ALA A N 1
ATOM 535 C CA . ALA A 1 67 ? 7.671 3.524 -17.219 1.00 89.50 67 ALA A CA 1
ATOM 536 C C . ALA A 1 67 ? 7.900 4.688 -16.242 1.00 89.50 67 ALA A C 1
ATOM 538 O O . ALA A 1 67 ? 7.623 5.833 -16.593 1.00 89.50 67 ALA A O 1
ATOM 539 N N . ILE A 1 68 ? 8.500 4.412 -15.078 1.00 89.44 68 ILE A N 1
ATOM 540 C CA . ILE A 1 68 ? 8.844 5.428 -14.071 1.00 89.44 68 ILE A CA 1
ATOM 541 C C . ILE A 1 68 ? 9.884 6.413 -14.617 1.00 89.44 68 ILE A C 1
ATOM 543 O O . ILE A 1 68 ? 9.751 7.620 -14.454 1.00 89.44 68 ILE A O 1
ATOM 547 N N . SER A 1 69 ? 10.916 5.921 -15.308 1.00 91.88 69 SER A N 1
ATOM 548 C CA . SER A 1 69 ? 11.925 6.776 -15.948 1.00 91.88 69 SER A CA 1
ATOM 549 C C . SER A 1 69 ? 11.289 7.749 -16.944 1.00 91.88 69 SER A C 1
ATOM 551 O O . SER A 1 69 ? 11.638 8.930 -16.957 1.00 91.88 69 SER A O 1
ATOM 553 N N . LYS A 1 70 ? 10.314 7.276 -17.731 1.00 92.50 70 LYS A N 1
ATOM 554 C CA . LYS A 1 70 ? 9.584 8.097 -18.700 1.00 92.50 70 LYS A CA 1
ATOM 555 C C . LYS A 1 70 ? 8.671 9.126 -18.027 1.00 92.50 70 LYS A C 1
ATOM 557 O O . LYS A 1 70 ? 8.626 10.256 -18.498 1.00 92.50 70 LYS A O 1
ATOM 562 N N . SER A 1 71 ? 7.958 8.761 -16.960 1.00 91.75 71 SER A N 1
ATOM 563 C CA . SER A 1 71 ? 7.044 9.681 -16.266 1.00 91.75 71 SER A CA 1
ATOM 564 C C . SER A 1 71 ? 7.777 10.720 -15.414 1.00 91.75 71 SER A C 1
ATOM 566 O O . SER A 1 71 ? 7.371 11.876 -15.387 1.00 91.75 71 SER A O 1
ATOM 568 N N . ALA A 1 72 ? 8.876 10.335 -14.760 1.00 89.81 72 ALA A N 1
ATOM 569 C CA . ALA A 1 72 ? 9.669 11.216 -13.903 1.00 89.81 72 ALA A CA 1
ATOM 570 C C . ALA A 1 72 ? 10.720 12.045 -14.667 1.00 89.81 72 ALA A C 1
ATOM 572 O O . ALA A 1 72 ? 11.362 12.911 -14.076 1.00 89.81 72 ALA A O 1
ATOM 573 N N . GLY A 1 73 ? 10.961 11.752 -15.952 1.00 90.19 73 GLY A N 1
ATOM 574 C CA . GLY A 1 73 ? 12.006 12.404 -16.753 1.00 90.19 73 GLY A CA 1
ATOM 575 C C . GLY A 1 73 ? 13.436 12.095 -16.286 1.00 90.19 73 GLY A C 1
ATOM 576 O O . GLY A 1 73 ? 14.374 12.819 -16.616 1.00 90.19 73 GLY A O 1
ATOM 577 N N . LEU A 1 74 ? 13.623 11.032 -15.497 1.00 90.38 74 LEU A N 1
ATOM 578 C CA . LEU A 1 74 ? 14.915 10.662 -14.921 1.00 90.38 74 LEU A CA 1
ATOM 579 C C . LEU A 1 74 ? 15.613 9.586 -15.762 1.00 90.38 74 LEU A C 1
ATOM 581 O O . LEU A 1 74 ? 14.963 8.627 -16.181 1.00 90.38 74 LEU A O 1
ATOM 585 N N . PRO A 1 75 ? 16.946 9.649 -15.945 1.00 91.06 75 PRO A N 1
ATOM 586 C CA . PRO A 1 75 ? 17.687 8.581 -16.607 1.00 91.06 75 PRO A CA 1
ATOM 587 C C . PRO A 1 75 ? 17.577 7.251 -15.849 1.00 91.06 75 PRO A C 1
ATOM 589 O O . PRO A 1 75 ? 17.762 7.206 -14.630 1.00 91.06 75 PRO A O 1
ATOM 592 N N . ILE A 1 76 ? 17.396 6.148 -16.582 1.00 88.62 76 ILE A N 1
ATOM 593 C CA . ILE A 1 76 ? 17.267 4.784 -16.027 1.00 88.62 76 ILE A CA 1
ATOM 594 C C . ILE A 1 76 ? 18.419 4.436 -15.069 1.00 88.62 76 ILE A C 1
ATOM 596 O O . ILE A 1 76 ? 18.192 3.808 -14.039 1.00 88.62 76 ILE A O 1
ATOM 600 N N . LYS A 1 77 ? 19.653 4.868 -15.370 1.00 88.81 77 LYS A N 1
ATOM 601 C CA . LYS A 1 77 ? 20.833 4.627 -14.519 1.00 88.81 77 LYS A CA 1
ATOM 602 C C . LYS A 1 77 ? 20.679 5.244 -13.124 1.00 88.81 77 LYS A C 1
ATOM 604 O O . LYS A 1 77 ? 21.007 4.601 -12.134 1.00 88.81 77 LYS A O 1
ATOM 609 N N . LYS A 1 78 ? 20.154 6.473 -13.049 1.00 86.81 78 LYS A N 1
ATOM 610 C CA . LYS A 1 78 ? 19.907 7.166 -11.778 1.00 86.81 78 LYS A CA 1
ATOM 611 C C . LYS A 1 78 ? 18.755 6.511 -11.019 1.00 86.81 78 LYS A C 1
ATOM 613 O O . LYS A 1 78 ? 18.852 6.350 -9.810 1.00 86.81 78 LYS A O 1
ATOM 618 N N . LEU A 1 79 ? 17.704 6.093 -11.729 1.00 85.88 79 LEU A N 1
ATOM 619 C CA . LEU A 1 79 ? 16.556 5.421 -11.122 1.00 85.88 79 LEU A CA 1
ATOM 620 C C . LEU A 1 79 ? 16.935 4.064 -10.512 1.00 85.88 79 LEU A C 1
ATOM 622 O O . LEU A 1 79 ? 16.570 3.793 -9.376 1.00 85.88 79 LEU A O 1
ATOM 626 N N . LYS A 1 80 ? 17.727 3.249 -11.220 1.00 84.25 80 LYS A N 1
ATOM 627 C CA . LYS A 1 80 ? 18.244 1.979 -10.685 1.00 84.25 80 LYS A CA 1
ATOM 628 C C . LYS A 1 80 ? 19.028 2.171 -9.392 1.00 84.25 80 LYS A C 1
ATOM 630 O O . LYS A 1 80 ? 18.762 1.482 -8.420 1.00 84.25 80 LYS A O 1
ATOM 635 N N . MET A 1 81 ? 19.912 3.168 -9.360 1.00 85.06 81 MET A N 1
ATOM 636 C CA . MET A 1 81 ? 20.691 3.491 -8.164 1.00 85.06 81 MET A CA 1
ATOM 637 C C . MET A 1 81 ? 19.808 3.916 -6.978 1.00 85.06 81 MET A C 1
ATOM 639 O O . MET A 1 81 ? 20.174 3.687 -5.833 1.00 85.06 81 MET A O 1
ATOM 643 N N . ILE A 1 82 ? 18.661 4.557 -7.226 1.00 83.44 82 ILE A N 1
ATOM 644 C CA . ILE A 1 82 ? 17.698 4.897 -6.168 1.00 83.44 82 ILE A CA 1
ATOM 645 C C . ILE A 1 82 ? 16.997 3.628 -5.674 1.00 83.44 82 ILE A C 1
ATOM 647 O O . ILE A 1 82 ? 16.966 3.393 -4.473 1.00 83.44 82 ILE A O 1
ATOM 651 N N . ILE A 1 83 ? 16.493 2.790 -6.582 1.00 80.81 83 ILE A N 1
ATOM 652 C CA . ILE A 1 83 ? 15.772 1.554 -6.235 1.00 80.81 83 ILE A CA 1
ATOM 653 C C . ILE A 1 83 ? 16.670 0.591 -5.440 1.00 80.81 83 ILE A C 1
ATOM 655 O O . ILE A 1 83 ? 16.256 0.095 -4.396 1.00 80.81 83 ILE A O 1
ATOM 659 N N . GLU A 1 84 ? 17.924 0.406 -5.864 1.00 77.31 84 GLU A N 1
ATOM 660 C CA . GLU A 1 84 ? 18.922 -0.424 -5.167 1.00 77.31 84 GLU A CA 1
ATOM 661 C C . GLU A 1 84 ? 19.262 0.083 -3.758 1.00 77.31 84 GLU A C 1
ATOM 663 O O . GLU A 1 84 ? 19.695 -0.694 -2.915 1.00 77.31 84 GLU A O 1
ATOM 668 N N . ARG A 1 85 ? 19.081 1.381 -3.483 1.00 69.62 85 ARG A N 1
ATOM 669 C CA . ARG A 1 85 ? 19.317 1.970 -2.153 1.00 69.62 85 ARG A CA 1
ATOM 670 C C . ARG A 1 85 ? 18.090 1.930 -1.257 1.00 69.62 85 ARG A C 1
ATOM 672 O O . ARG A 1 85 ? 18.240 2.051 -0.047 1.00 69.62 85 ARG A O 1
ATOM 679 N N . VAL A 1 86 ? 16.902 1.824 -1.846 1.00 65.75 86 VAL A N 1
ATOM 680 C CA . VAL A 1 86 ? 15.644 1.898 -1.108 1.00 65.75 86 VAL A CA 1
ATOM 681 C C . VAL A 1 86 ? 15.241 0.542 -0.547 1.00 65.75 86 VAL A C 1
ATOM 683 O O . VAL A 1 86 ? 14.623 0.577 0.499 1.00 65.75 86 VAL A O 1
ATOM 686 N N . VAL A 1 87 ? 15.600 -0.597 -1.174 1.00 48.84 87 VAL A N 1
ATOM 687 C CA . VAL A 1 87 ? 15.240 -1.992 -0.786 1.00 48.84 87 VAL A CA 1
ATOM 688 C C . VAL A 1 87 ? 14.151 -2.071 0.300 1.00 48.84 87 VAL A C 1
ATOM 690 O O . VAL A 1 87 ? 14.370 -2.531 1.415 1.00 48.84 87 VAL A O 1
ATOM 693 N N . ILE A 1 88 ? 12.964 -1.583 -0.054 1.00 49.34 88 ILE A N 1
ATOM 694 C CA . ILE A 1 88 ? 11.692 -1.876 0.601 1.00 49.34 88 ILE A CA 1
ATOM 695 C C . ILE A 1 88 ? 10.951 -2.680 -0.455 1.00 49.34 88 ILE A C 1
ATOM 697 O O . ILE A 1 88 ? 10.189 -2.136 -1.243 1.00 49.34 88 ILE A O 1
ATOM 701 N N . TRP A 1 89 ? 11.326 -3.947 -0.586 1.00 41.53 89 TRP A N 1
ATOM 702 C CA . TRP A 1 89 ? 10.619 -4.918 -1.417 1.00 41.53 89 TRP A CA 1
ATOM 703 C C . TRP A 1 89 ? 10.777 -6.300 -0.787 1.00 41.53 89 TRP A C 1
ATOM 705 O O . TRP A 1 89 ? 11.306 -7.200 -1.427 1.00 41.53 89 TRP A O 1
ATOM 715 N N . VAL A 1 90 ? 10.372 -6.427 0.480 1.00 37.03 90 VAL A N 1
ATOM 716 C CA . VAL A 1 90 ? 9.701 -7.612 1.047 1.00 37.03 90 VAL A CA 1
ATOM 717 C C . VAL A 1 90 ? 8.801 -7.133 2.178 1.00 37.03 90 VAL A C 1
ATOM 719 O O . VAL A 1 90 ? 9.319 -6.383 3.035 1.00 37.03 90 VAL A O 1
#